Protein AF-A0A815ZZX0-F1 (afdb_monomer_lite)

Radius of gyration: 16.35 Å; chains: 1; bounding box: 35×26×43 Å

pLDDT: mean 92.1, std 7.01, range [60.62, 97.5]

Foldseek 3Di:
DQQKDWDDDFFQLDIDMDGPDDDPDPVCVVVSVVVVLVVVVVVDDPPDHDDDDPDDPQQQHQQPDVVGDAADLPPAPVSDRRHHNNRTDPRDPVD

InterPro domains:
  IPR004308 Glutamate-cysteine ligase catalytic subunit [PF03074] (3-93)
  IPR004308 Glutamate-cysteine ligase catalytic subunit [PTHR11164] (3-93)
  IPR014746 Glutamine synthetase/guanido kinase, catalytic domain [SSF55931] (4-69)

Organism: NCBI:txid1234261

Structure (mmCIF, N/CA/C/O backbone):
data_AF-A0A815ZZX0-F1
#
_entry.id   AF-A0A815ZZX0-F1
#
loop_
_atom_site.group_PDB
_atom_site.id
_atom_site.type_symbol
_atom_site.label_atom_id
_atom_site.label_alt_id
_atom_site.label_comp_id
_atom_site.label_asym_id
_atom_site.label_entity_id
_atom_site.label_seq_id
_atom_site.pdbx_PDB_ins_code
_atom_site.Cartn_x
_atom_site.Cartn_y
_atom_site.Cartn_z
_atom_site.occupancy
_atom_site.B_iso_or_equiv
_atom_site.auth_seq_id
_atom_site.auth_comp_id
_atom_site.auth_asym_id
_atom_site.auth_atom_id
_atom_site.pdbx_PDB_model_num
ATOM 1 N N . GLU A 1 1 ? -17.707 9.079 14.604 1.00 62.84 1 GLU A N 1
ATOM 2 C CA . GLU A 1 1 ? -16.362 9.701 14.567 1.00 62.84 1 GLU A CA 1
ATOM 3 C C . GLU A 1 1 ? -15.435 8.901 13.659 1.00 62.84 1 GLU A C 1
ATOM 5 O O . GLU A 1 1 ? -15.669 7.709 13.480 1.00 62.84 1 GLU A O 1
ATOM 10 N N . ARG A 1 2 ? -14.409 9.533 13.076 1.00 77.88 2 ARG A N 1
ATOM 11 C CA . ARG A 1 2 ? -13.426 8.858 12.214 1.00 77.88 2 ARG A CA 1
ATOM 12 C C . ARG A 1 2 ? -12.552 7.921 13.064 1.00 77.88 2 ARG A C 1
ATOM 14 O O . ARG A 1 2 ? -11.977 8.371 14.046 1.00 77.88 2 ARG A O 1
ATOM 21 N N . GLN A 1 3 ? -12.474 6.636 12.707 1.00 88.56 3 GLN A N 1
ATOM 22 C CA . GLN A 1 3 ? -11.714 5.615 13.456 1.00 88.56 3 GLN A CA 1
ATOM 23 C C . GLN A 1 3 ? -10.301 5.372 12.897 1.00 88.56 3 GLN A C 1
ATOM 25 O O . GLN A 1 3 ? -9.439 4.820 13.583 1.00 88.56 3 GLN A O 1
ATOM 30 N N . THR A 1 4 ? -10.049 5.796 11.659 1.00 96.00 4 THR A N 1
ATOM 31 C CA . THR A 1 4 ? -8.813 5.542 10.912 1.00 96.00 4 THR A CA 1
ATOM 32 C C . THR A 1 4 ? -8.326 6.814 10.219 1.00 96.00 4 THR A C 1
ATOM 34 O O . THR A 1 4 ? -9.125 7.612 9.715 1.00 96.00 4 THR A O 1
ATOM 37 N N . ALA A 1 5 ? -7.014 7.014 10.205 1.00 96.44 5 ALA A N 1
ATOM 38 C CA . ALA A 1 5 ? -6.338 8.077 9.474 1.00 96.44 5 ALA A CA 1
ATOM 39 C C . ALA A 1 5 ? -5.406 7.454 8.428 1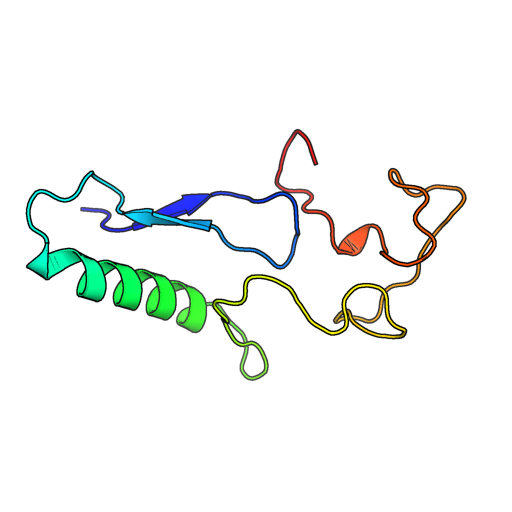.00 96.44 5 ALA A C 1
ATOM 41 O O . ALA A 1 5 ? -4.923 6.340 8.624 1.00 96.44 5 ALA A O 1
ATOM 42 N N . PHE A 1 6 ? -5.213 8.154 7.312 1.00 94.75 6 PHE A N 1
ATOM 43 C CA . PHE A 1 6 ? -4.356 7.728 6.210 1.00 94.75 6 PHE A CA 1
ATOM 44 C C . PHE A 1 6 ? -3.440 8.880 5.815 1.00 94.75 6 PHE A C 1
ATOM 46 O O . PHE A 1 6 ? -3.887 10.032 5.814 1.00 94.75 6 PHE A O 1
ATOM 53 N N . HIS A 1 7 ? -2.199 8.555 5.473 1.00 91.75 7 HIS A N 1
ATOM 54 C CA . HIS A 1 7 ? -1.166 9.509 5.089 1.00 91.75 7 HIS A CA 1
ATOM 55 C C . HIS A 1 7 ? -0.532 9.094 3.760 1.00 91.75 7 HIS A C 1
ATOM 57 O O . HIS A 1 7 ? -0.553 7.922 3.381 1.00 91.75 7 HIS A O 1
ATOM 63 N N . SER A 1 8 ? -0.001 10.081 3.043 1.00 89.12 8 SER A N 1
ATOM 64 C CA . SER A 1 8 ? 0.827 9.852 1.861 1.00 89.12 8 SER A CA 1
ATOM 65 C C . SER A 1 8 ? 2.196 9.326 2.275 1.00 89.12 8 SER A C 1
ATOM 67 O O . SER A 1 8 ? 2.793 9.883 3.192 1.00 89.12 8 SER A O 1
ATOM 69 N N . GLU A 1 9 ? 2.715 8.355 1.532 1.00 91.88 9 GLU A N 1
ATOM 70 C CA . GLU A 1 9 ? 4.085 7.856 1.658 1.00 91.88 9 GLU A CA 1
ATOM 71 C C . GLU A 1 9 ? 4.938 8.247 0.451 1.00 91.88 9 GLU A C 1
ATOM 73 O O . GLU A 1 9 ? 4.415 8.748 -0.549 1.00 91.88 9 GLU A O 1
ATOM 78 N N . PHE A 1 10 ? 6.252 8.014 0.550 1.00 91.19 10 PHE A N 1
ATOM 79 C CA . PHE A 1 10 ? 7.197 8.270 -0.541 1.00 91.19 10 PHE A CA 1
ATOM 80 C C . PHE A 1 10 ? 6.854 7.473 -1.802 1.00 91.19 10 PHE A C 1
ATOM 82 O O . PHE A 1 10 ? 6.855 8.018 -2.899 1.00 91.19 10 PHE A O 1
ATOM 89 N N . SER A 1 11 ? 6.545 6.184 -1.660 1.00 92.38 11 SER A N 1
ATOM 90 C CA . SER A 1 11 ? 6.212 5.328 -2.797 1.00 92.38 11 SER A CA 1
ATOM 91 C C . SER A 1 11 ? 4.744 5.471 -3.191 1.00 92.38 11 SER A C 1
ATOM 93 O O . SER A 1 11 ? 3.859 5.384 -2.341 1.00 92.38 11 SER A O 1
ATOM 95 N N . SER A 1 12 ? 4.470 5.601 -4.489 1.00 93.06 12 SER A N 1
ATOM 96 C CA . SER A 1 12 ? 3.113 5.758 -5.036 1.00 93.06 12 SER A CA 1
ATOM 97 C C . SER A 1 12 ? 2.206 4.546 -4.785 1.00 93.06 12 SER A C 1
ATOM 99 O O . SER A 1 12 ? 0.987 4.682 -4.721 1.00 93.06 12 SER A O 1
ATOM 101 N N . TYR A 1 13 ? 2.796 3.365 -4.590 1.00 93.69 13 TYR A N 1
ATOM 102 C CA . TYR A 1 13 ? 2.098 2.101 -4.337 1.00 93.69 13 TYR A CA 1
ATOM 103 C C . TYR A 1 13 ? 1.967 1.749 -2.842 1.00 93.69 13 TYR A C 1
ATOM 105 O O . TYR A 1 13 ? 1.568 0.631 -2.504 1.00 93.69 13 TYR A O 1
ATOM 113 N N . VAL A 1 14 ? 2.327 2.661 -1.931 1.00 94.81 14 VAL A N 1
ATOM 114 C CA . VAL A 1 14 ? 2.262 2.442 -0.477 1.00 94.81 14 VAL A CA 1
ATOM 115 C C . VAL A 1 14 ? 1.175 3.314 0.144 1.00 94.81 14 VAL A C 1
ATOM 117 O O . VAL A 1 14 ? 1.028 4.489 -0.175 1.00 94.81 14 VAL A O 1
ATOM 120 N N . VAL A 1 15 ? 0.426 2.730 1.081 1.00 94.31 15 VAL A N 1
ATOM 121 C CA . VAL A 1 15 ? -0.571 3.435 1.890 1.00 94.31 15 VAL A CA 1
ATOM 122 C C . VAL A 1 15 ? -0.221 3.263 3.361 1.00 94.31 15 VAL A C 1
ATOM 124 O O . VAL A 1 15 ? -0.230 2.141 3.876 1.00 94.31 15 VAL A O 1
ATOM 127 N N . GLU A 1 16 ? 0.021 4.370 4.059 1.00 95.69 16 GLU A N 1
ATOM 128 C CA . GLU A 1 16 ? 0.151 4.359 5.512 1.00 95.69 16 GLU A CA 1
ATOM 129 C C . GLU A 1 16 ? -1.209 4.639 6.158 1.00 95.69 16 GLU A C 1
ATOM 131 O O . GLU A 1 16 ? -1.845 5.662 5.905 1.00 95.69 16 GLU A O 1
ATOM 136 N N . GLY A 1 17 ? -1.667 3.721 7.011 1.00 95.81 17 GLY A N 1
ATOM 137 C CA . GLY A 1 17 ? -2.878 3.901 7.801 1.00 95.81 17 GLY A CA 1
ATOM 138 C C . GLY A 1 17 ? -2.595 3.766 9.289 1.00 95.81 17 GLY A C 1
ATOM 139 O O . GLY A 1 17 ? -1.953 2.803 9.704 1.00 95.81 17 GLY A O 1
ATOM 140 N N . THR A 1 18 ? -3.157 4.648 10.110 1.00 97.06 18 THR A N 1
ATOM 141 C CA . THR A 1 18 ? -3.041 4.651 11.579 1.00 97.06 18 THR A CA 1
ATOM 142 C C . THR A 1 18 ? -4.430 4.717 12.232 1.00 97.06 18 THR A C 1
ATOM 144 O O . THR A 1 18 ? -5.428 5.025 11.566 1.00 97.06 18 THR A O 1
ATOM 147 N N . PRO A 1 19 ? -4.574 4.386 13.529 1.00 97.12 19 PRO A N 1
ATOM 148 C CA . PRO A 1 19 ? -5.794 4.748 14.241 1.00 97.12 19 PRO A CA 1
ATOM 149 C C . PRO A 1 19 ? -5.926 6.277 14.305 1.00 97.12 19 PRO A C 1
ATOM 151 O O . PRO A 1 19 ? -4.949 6.985 14.523 1.00 97.12 19 PRO A O 1
ATOM 154 N N . ALA A 1 20 ? -7.144 6.800 14.146 1.00 95.75 20 ALA A N 1
ATOM 155 C CA . ALA A 1 20 ? -7.369 8.253 14.165 1.00 95.75 20 ALA A CA 1
ATOM 156 C C . ALA A 1 20 ? -7.130 8.898 15.546 1.00 95.75 20 ALA A C 1
ATOM 158 O O . ALA A 1 20 ? -6.951 10.109 15.646 1.00 95.75 20 ALA A O 1
ATOM 159 N N . LYS A 1 21 ? -7.165 8.093 16.612 1.00 93.88 21 LYS A N 1
ATOM 160 C CA . LYS A 1 21 ? -6.868 8.476 17.995 1.00 93.88 21 LYS A CA 1
ATOM 161 C C . LYS A 1 21 ? -6.026 7.364 18.636 1.00 93.88 21 LYS A C 1
ATOM 163 O O . LYS A 1 21 ? -6.187 6.209 18.240 1.00 93.88 21 LYS A O 1
ATOM 168 N N . PRO A 1 22 ? -5.168 7.669 19.624 1.00 94.44 22 PRO A N 1
ATOM 169 C CA . PRO A 1 22 ? -4.440 6.645 20.369 1.00 94.44 22 PRO A CA 1
ATOM 170 C C . PRO A 1 22 ? -5.385 5.608 20.986 1.00 94.44 22 PRO A C 1
ATOM 172 O O . PRO A 1 22 ? -6.477 5.948 21.445 1.00 94.44 22 PRO A O 1
ATOM 175 N N . PHE A 1 23 ? -4.964 4.345 21.003 1.00 92.56 23 PHE A N 1
ATOM 176 C CA . PHE A 1 23 ? -5.737 3.284 21.639 1.00 92.56 23 PHE A CA 1
ATOM 177 C C . PHE A 1 23 ? -5.737 3.453 23.158 1.00 92.56 23 PHE A C 1
ATOM 179 O O . PHE A 1 23 ? -4.704 3.734 23.760 1.00 92.56 23 PHE A O 1
ATOM 186 N N . THR A 1 24 ? -6.894 3.228 23.774 1.00 92.38 24 THR A N 1
ATOM 187 C CA . THR A 1 24 ? -7.041 3.157 25.235 1.00 92.38 24 THR A CA 1
ATOM 188 C C . THR A 1 24 ? -7.116 1.717 25.743 1.00 92.38 24 THR A C 1
ATOM 190 O O . THR A 1 24 ? -6.976 1.489 26.938 1.00 92.38 24 THR A O 1
ATOM 193 N N . ASP A 1 25 ? -7.348 0.755 24.845 1.00 92.06 25 ASP A N 1
ATOM 194 C CA . ASP A 1 25 ? -7.452 -0.675 25.138 1.00 92.06 25 ASP A CA 1
ATOM 195 C C . ASP A 1 25 ? -6.889 -1.512 23.978 1.00 92.06 25 ASP A C 1
ATOM 197 O O . ASP A 1 25 ? -7.152 -1.246 22.798 1.00 92.06 25 ASP A O 1
ATOM 201 N N . TYR A 1 26 ? -6.142 -2.556 24.332 1.00 93.50 26 TYR A N 1
ATOM 202 C CA . TYR A 1 26 ? -5.486 -3.477 23.411 1.00 93.50 26 TYR A CA 1
ATOM 203 C C . TYR A 1 26 ? -6.477 -4.337 22.622 1.00 93.50 26 TYR A C 1
ATOM 205 O O . TYR A 1 26 ? -6.197 -4.683 21.472 1.00 93.50 26 TYR A O 1
ATOM 213 N N . CYS A 1 27 ? -7.659 -4.628 23.180 1.00 95.00 27 CYS A N 1
ATOM 214 C CA . CYS A 1 27 ? -8.647 -5.498 22.530 1.00 95.00 27 CYS A CA 1
ATOM 215 C C . CYS A 1 27 ? -9.224 -4.890 21.238 1.00 95.00 27 CYS A C 1
ATOM 217 O O . CYS A 1 27 ? -9.803 -5.596 20.413 1.00 95.00 27 CYS A O 1
ATOM 219 N N . THR A 1 28 ? -9.047 -3.583 21.030 1.00 93.69 28 THR A N 1
ATOM 220 C CA . THR A 1 28 ? -9.565 -2.857 19.858 1.00 93.69 28 THR A CA 1
ATOM 221 C C . THR A 1 28 ? -8.560 -2.729 18.708 1.00 93.69 28 THR A C 1
ATOM 223 O O . 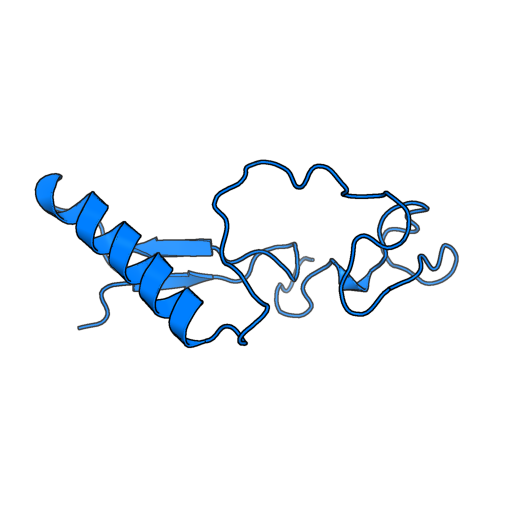THR A 1 28 ? -8.943 -2.360 17.593 1.00 93.69 28 THR A O 1
ATOM 226 N N . ILE A 1 29 ? -7.284 -3.061 18.943 1.00 96.31 29 ILE A N 1
ATOM 227 C CA . ILE A 1 29 ? -6.192 -2.831 17.986 1.00 96.31 29 ILE A CA 1
ATOM 228 C C . ILE A 1 29 ? -6.410 -3.633 16.703 1.00 96.31 29 ILE A C 1
ATOM 230 O O . ILE A 1 29 ? -6.405 -3.068 15.607 1.00 96.31 29 ILE A O 1
ATOM 234 N N . GLU A 1 30 ? -6.643 -4.941 16.825 1.00 96.94 30 GLU A N 1
ATOM 235 C CA . GLU A 1 30 ? -6.813 -5.820 15.664 1.00 96.94 30 GLU A CA 1
ATOM 236 C C . GLU A 1 30 ? -8.054 -5.433 14.849 1.00 96.94 30 GLU A C 1
ATOM 238 O O . GLU A 1 30 ? -8.001 -5.374 13.620 1.00 96.94 30 GLU A O 1
ATOM 243 N N . ALA A 1 31 ? -9.160 -5.101 15.522 1.00 96.00 31 ALA A N 1
ATOM 244 C CA . ALA A 1 31 ? -10.380 -4.643 14.863 1.00 96.00 31 ALA A CA 1
ATOM 245 C C . ALA A 1 31 ? -10.131 -3.358 14.053 1.00 96.00 31 ALA A C 1
ATOM 247 O O . ALA A 1 31 ? -10.570 -3.253 12.906 1.00 96.00 31 ALA A O 1
ATOM 248 N N . ASN A 1 32 ? -9.360 -2.414 14.599 1.00 97.38 32 ASN A N 1
ATOM 249 C CA . ASN A 1 32 ? -8.966 -1.202 13.884 1.00 97.38 32 ASN A CA 1
ATOM 250 C C . ASN A 1 32 ? -8.042 -1.496 12.685 1.00 97.38 32 ASN A C 1
ATOM 252 O O . ASN A 1 32 ? -8.224 -0.919 11.612 1.00 97.38 32 ASN A O 1
ATOM 256 N N . MET A 1 33 ? -7.074 -2.408 12.831 1.00 97.19 33 MET A N 1
ATOM 257 C CA . MET A 1 33 ? -6.207 -2.845 11.723 1.00 97.19 33 MET A CA 1
ATOM 258 C C . MET A 1 33 ? -7.011 -3.514 10.599 1.00 97.19 33 MET A C 1
ATOM 260 O O . MET A 1 33 ? -6.801 -3.206 9.424 1.00 97.19 33 MET A O 1
ATOM 264 N N . LYS A 1 34 ? -7.970 -4.383 10.948 1.00 97.25 34 LYS A N 1
ATOM 265 C CA . LYS A 1 34 ? -8.895 -5.012 9.990 1.00 97.25 34 LYS A CA 1
ATOM 266 C C . LYS A 1 34 ? -9.741 -3.970 9.271 1.00 97.25 34 LYS A C 1
ATOM 268 O O . LYS A 1 34 ? -9.872 -4.045 8.052 1.00 97.25 34 LYS A O 1
ATOM 273 N N . LEU A 1 35 ? -10.259 -2.981 9.998 1.00 97.00 35 LEU A N 1
ATOM 274 C CA . LEU A 1 35 ? -11.035 -1.893 9.409 1.00 97.00 35 LEU A CA 1
ATOM 275 C C . LEU A 1 35 ? -10.216 -1.103 8.380 1.00 97.00 35 LEU A C 1
ATOM 277 O O . LEU A 1 35 ? -10.711 -0.874 7.280 1.00 97.00 35 LEU A O 1
ATOM 281 N N . ARG A 1 36 ? -8.962 -0.744 8.690 1.00 97.50 36 ARG A N 1
ATOM 282 C CA . ARG A 1 36 ? -8.065 -0.066 7.732 1.00 97.50 36 ARG A CA 1
ATOM 283 C C . ARG A 1 36 ? -7.889 -0.879 6.451 1.00 97.50 36 ARG A C 1
ATOM 285 O O . ARG A 1 36 ? -8.094 -0.353 5.362 1.00 97.50 36 ARG A O 1
ATOM 292 N N . ARG A 1 37 ? -7.591 -2.176 6.578 1.00 97.06 37 ARG A N 1
ATOM 293 C CA . ARG A 1 37 ? -7.454 -3.085 5.429 1.00 97.06 37 ARG A CA 1
ATOM 294 C C . ARG A 1 37 ? -8.740 -3.162 4.601 1.00 97.06 37 ARG A C 1
ATOM 296 O O . ARG A 1 37 ? -8.676 -3.105 3.381 1.00 97.06 37 ARG A O 1
ATOM 303 N N . GLN A 1 38 ? -9.900 -3.265 5.251 1.00 96.81 38 GLN A N 1
ATOM 304 C CA . GLN A 1 38 ? -11.197 -3.301 4.568 1.00 96.81 38 GLN A CA 1
ATOM 305 C C . GLN A 1 38 ? -11.511 -1.992 3.842 1.00 96.81 38 GLN A C 1
ATOM 307 O O . GLN A 1 38 ? -12.076 -2.026 2.755 1.00 96.81 38 GLN A O 1
ATOM 312 N N . GLN A 1 39 ? -11.170 -0.846 4.433 1.00 97.00 39 GLN A N 1
ATOM 313 C CA . GLN A 1 39 ? -11.369 0.456 3.799 1.00 97.00 39 GLN A CA 1
ATOM 314 C C . GLN A 1 39 ? -10.537 0.588 2.527 1.00 97.00 39 GLN A C 1
ATOM 316 O O . GLN A 1 39 ? -11.090 0.996 1.513 1.00 97.00 39 GLN A O 1
ATOM 321 N N . VAL A 1 40 ? -9.261 0.188 2.567 1.00 96.75 40 VAL A N 1
ATOM 322 C CA . VAL A 1 40 ? -8.402 0.178 1.373 1.00 96.75 40 VAL A CA 1
ATOM 323 C C . VAL A 1 40 ? -8.954 -0.793 0.332 1.00 96.75 40 VAL A C 1
ATOM 325 O O . VAL A 1 40 ? -9.192 -0.387 -0.793 1.00 96.75 40 VAL A O 1
ATOM 328 N N . GLN A 1 41 ? -9.264 -2.038 0.711 1.00 96.06 41 GLN A N 1
ATOM 329 C CA . GLN A 1 41 ? -9.743 -3.057 -0.233 1.00 96.06 41 GLN A CA 1
ATOM 330 C C . GLN A 1 41 ? -11.038 -2.664 -0.966 1.00 96.06 41 GLN A C 1
ATOM 332 O O . GLN A 1 41 ? -11.253 -3.115 -2.081 1.00 96.06 41 GLN A O 1
ATOM 337 N N . ARG A 1 42 ? -11.901 -1.833 -0.364 1.00 96.56 42 ARG A N 1
ATOM 338 C CA . ARG A 1 42 ? -13.124 -1.324 -1.019 1.00 96.56 42 ARG A CA 1
ATOM 339 C C . ARG A 1 42 ? -12.857 -0.285 -2.110 1.00 96.56 42 ARG A C 1
ATOM 341 O O . ARG A 1 42 ? -13.778 0.017 -2.859 1.00 96.56 42 ARG A O 1
ATOM 348 N N . LEU A 1 43 ? -11.666 0.306 -2.128 1.00 96.94 43 LEU A N 1
ATOM 349 C CA . LEU A 1 43 ? -11.247 1.301 -3.115 1.00 96.94 43 LEU A CA 1
ATOM 350 C C . LEU A 1 43 ? -10.406 0.691 -4.240 1.00 96.94 43 LEU A C 1
ATOM 352 O O . LEU A 1 43 ? -10.174 1.372 -5.229 1.0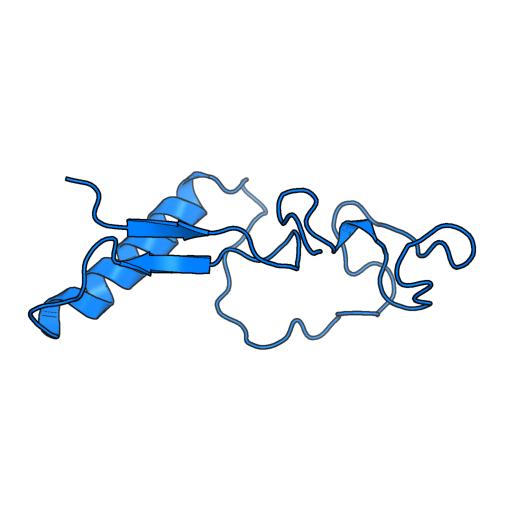0 96.94 43 LEU A O 1
ATOM 356 N N . LEU A 1 44 ? -9.936 -0.545 -4.059 1.00 96.69 44 LEU A N 1
ATOM 357 C CA . LEU A 1 44 ? -9.119 -1.265 -5.028 1.00 96.69 44 LEU A CA 1
ATOM 358 C C . LEU A 1 44 ? -9.986 -1.873 -6.132 1.00 96.69 44 LEU A C 1
ATOM 360 O O . LEU A 1 44 ? -11.095 -2.351 -5.865 1.00 96.69 44 LEU A O 1
ATOM 364 N N . ASP A 1 45 ? -9.443 -1.904 -7.344 1.00 97.06 45 ASP A N 1
ATOM 365 C CA . ASP A 1 45 ? -10.057 -2.594 -8.478 1.00 97.06 45 ASP A CA 1
ATOM 366 C C . ASP A 1 45 ? -9.982 -4.130 -8.328 1.00 97.06 45 ASP A C 1
ATOM 368 O O . ASP A 1 45 ? -9.267 -4.671 -7.485 1.00 97.06 45 ASP A O 1
ATOM 372 N N . GLU A 1 46 ? -10.710 -4.870 -9.174 1.00 95.38 46 GLU A N 1
ATOM 373 C CA . GLU A 1 46 ? -10.827 -6.343 -9.110 1.00 95.38 46 GLU A CA 1
ATOM 374 C C . GLU A 1 46 ? -9.471 -7.083 -9.103 1.00 95.38 46 GLU A C 1
ATOM 376 O O . GLU A 1 46 ? -9.340 -8.153 -8.508 1.00 95.38 46 GLU A O 1
ATOM 381 N N . ASN A 1 47 ? -8.447 -6.504 -9.735 1.00 95.31 47 ASN A N 1
ATOM 382 C CA . ASN A 1 47 ? -7.107 -7.089 -9.846 1.00 95.31 47 ASN A CA 1
ATOM 383 C C . ASN A 1 47 ? -6.062 -6.408 -8.949 1.00 95.31 47 ASN A C 1
ATOM 385 O O . ASN A 1 47 ? -4.862 -6.632 -9.118 1.00 95.31 47 ASN A O 1
ATOM 389 N N . GLU A 1 48 ? -6.503 -5.602 -7.988 1.00 96.25 48 GLU A N 1
ATOM 390 C CA . GLU A 1 48 ? -5.641 -4.906 -7.045 1.00 96.25 48 GLU A CA 1
ATOM 391 C C . GLU A 1 48 ? -5.807 -5.461 -5.627 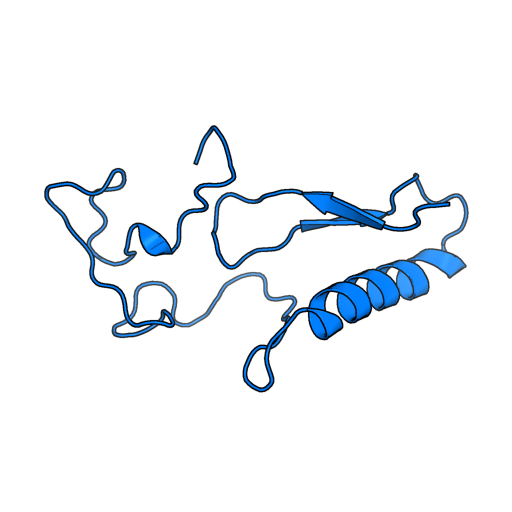1.00 96.25 48 GLU A C 1
ATOM 393 O O . GLU A 1 48 ? -6.908 -5.697 -5.119 1.00 96.25 48 GLU A O 1
ATOM 398 N N . TYR A 1 49 ? -4.676 -5.663 -4.949 1.00 94.94 49 TYR A N 1
ATOM 399 C CA . TYR A 1 49 ? -4.645 -6.320 -3.647 1.00 94.94 49 TYR A CA 1
ATOM 400 C C . TYR A 1 49 ? -3.753 -5.568 -2.671 1.00 94.94 49 TYR A C 1
ATOM 402 O O . TYR A 1 49 ? -2.591 -5.282 -2.956 1.00 94.94 49 TYR A O 1
ATOM 410 N N . ILE A 1 50 ? -4.275 -5.322 -1.467 1.00 96.38 50 ILE A N 1
ATOM 411 C CA . ILE A 1 50 ? -3.490 -4.732 -0.383 1.00 96.38 50 ILE A CA 1
ATOM 412 C C . ILE A 1 50 ? -2.693 -5.810 0.359 1.00 96.38 50 ILE A C 1
ATOM 414 O O . ILE A 1 50 ? -3.242 -6.741 0.959 1.00 96.38 50 ILE A O 1
ATOM 418 N N . LEU A 1 51 ? -1.372 -5.662 0.379 1.00 95.69 51 LEU A N 1
ATOM 419 C CA . LEU A 1 51 ? -0.452 -6.571 1.058 1.00 95.69 51 LEU A CA 1
ATOM 420 C C . LEU A 1 51 ? 0.312 -5.830 2.156 1.00 95.69 51 LEU A C 1
ATOM 422 O O . LEU A 1 51 ? 0.698 -4.681 1.986 1.00 95.69 51 LEU A O 1
ATOM 426 N N . ASN A 1 52 ? 0.553 -6.511 3.279 1.00 95.44 52 ASN A N 1
ATOM 427 C CA . ASN A 1 52 ? 1.438 -6.005 4.331 1.00 95.44 52 ASN A CA 1
ATOM 428 C C . ASN A 1 52 ? 2.781 -6.726 4.195 1.00 95.44 52 ASN A C 1
ATOM 430 O O . ASN A 1 52 ? 3.010 -7.733 4.864 1.00 95.44 52 ASN A O 1
ATOM 434 N N . ILE A 1 53 ? 3.624 -6.251 3.282 1.00 95.94 53 ILE A N 1
ATOM 435 C CA . ILE A 1 53 ? 4.967 -6.790 3.040 1.00 95.94 53 ILE A CA 1
ATOM 436 C C . ILE A 1 53 ? 6.006 -5.710 3.316 1.00 95.94 53 ILE A C 1
ATOM 438 O O . ILE A 1 53 ? 5.779 -4.544 3.014 1.00 95.94 53 ILE A O 1
ATOM 442 N N . SER A 1 54 ? 7.151 -6.098 3.874 1.00 95.50 54 SER A N 1
ATOM 443 C CA . SER A 1 54 ? 8.226 -5.143 4.168 1.00 95.50 54 SER A CA 1
ATOM 444 C C . SER A 1 54 ? 9.001 -4.725 2.916 1.00 95.50 54 SER A C 1
ATOM 446 O O . SER A 1 54 ? 9.518 -3.618 2.860 1.00 95.50 54 SER A O 1
ATOM 448 N N . VAL A 1 55 ? 9.103 -5.614 1.922 1.00 95.19 55 VAL A N 1
ATOM 449 C CA . VAL A 1 55 ? 9.820 -5.393 0.658 1.00 95.19 55 VAL A CA 1
ATOM 450 C C . VAL A 1 55 ? 9.074 -6.103 -0.467 1.00 95.19 55 VAL A C 1
ATOM 452 O O . VAL A 1 55 ? 8.674 -7.258 -0.312 1.00 95.19 55 VAL A O 1
ATOM 455 N N . PHE A 1 56 ? 8.926 -5.435 -1.613 1.00 95.94 56 PHE A N 1
ATOM 456 C CA . PHE A 1 56 ? 8.413 -6.057 -2.829 1.00 95.94 56 PHE A CA 1
ATOM 457 C C . PHE A 1 56 ? 9.526 -6.859 -3.535 1.00 95.94 56 PHE A C 1
ATOM 459 O O . PHE A 1 56 ? 10.505 -6.261 -3.984 1.00 95.94 56 PHE A O 1
ATOM 466 N N . PRO A 1 57 ? 9.409 -8.195 -3.683 1.00 95.62 57 PRO A N 1
ATOM 467 C CA . PRO A 1 57 ? 10.530 -9.038 -4.122 1.00 95.62 57 PRO A CA 1
ATOM 468 C C . PRO A 1 57 ? 11.057 -8.757 -5.533 1.00 95.62 57 PRO A C 1
ATOM 470 O O . PRO A 1 57 ? 12.195 -9.092 -5.844 1.00 95.62 57 PRO A O 1
ATOM 473 N N . ARG A 1 58 ? 10.221 -8.181 -6.404 1.00 95.56 58 ARG A N 1
ATOM 474 C CA . ARG A 1 58 ? 10.561 -7.876 -7.802 1.00 95.56 58 ARG A CA 1
ATOM 475 C C . ARG A 1 58 ? 10.899 -6.406 -8.046 1.00 95.56 58 ARG A C 1
ATOM 477 O O . ARG A 1 58 ? 11.043 -6.021 -9.208 1.00 95.56 58 ARG A O 1
ATOM 484 N N . MET A 1 59 ? 11.028 -5.602 -6.990 1.00 94.56 59 MET A N 1
ATOM 485 C CA . MET A 1 59 ? 11.436 -4.201 -7.099 1.00 94.56 59 MET A CA 1
ATOM 486 C C . MET A 1 59 ? 12.734 -4.093 -7.908 1.00 94.56 59 MET A C 1
ATOM 488 O O . MET A 1 59 ? 13.676 -4.850 -7.673 1.00 94.56 59 MET A O 1
ATOM 492 N N . GLY A 1 60 ? 12.771 -3.194 -8.891 1.00 92.31 60 GLY A N 1
ATOM 493 C CA . GLY A 1 60 ? 13.952 -2.987 -9.735 1.00 92.31 60 GLY A CA 1
ATOM 494 C C . GLY A 1 60 ? 14.193 -4.047 -10.820 1.00 92.31 60 GLY A C 1
ATOM 495 O O . GLY A 1 60 ? 15.189 -3.978 -11.540 1.00 92.31 60 GLY A O 1
ATOM 496 N N . THR A 1 61 ? 13.308 -5.042 -10.964 1.00 94.38 61 THR A N 1
ATOM 497 C CA . THR A 1 61 ? 13.375 -6.025 -12.065 1.00 94.38 61 THR A CA 1
ATOM 498 C C . THR A 1 61 ? 12.632 -5.527 -13.305 1.00 94.38 61 THR A C 1
ATOM 500 O O . THR A 1 61 ? 11.870 -4.573 -13.249 1.00 94.38 61 THR A O 1
ATOM 503 N N . ARG A 1 62 ? 12.801 -6.173 -14.464 1.00 89.12 62 ARG A N 1
ATOM 504 C CA . ARG A 1 62 ? 12.041 -5.791 -15.670 1.00 89.12 62 ARG A CA 1
ATOM 505 C C . ARG A 1 62 ? 10.533 -5.955 -15.438 1.00 89.12 62 ARG A C 1
ATOM 507 O O . ARG A 1 62 ? 10.119 -6.993 -14.923 1.00 89.12 62 ARG A O 1
ATOM 514 N N . GLN A 1 63 ? 9.736 -4.976 -15.882 1.00 89.62 63 GLN A N 1
ATOM 515 C CA . GLN A 1 63 ? 8.263 -5.000 -15.844 1.00 89.62 63 GLN A CA 1
ATOM 516 C C . GLN A 1 63 ? 7.705 -5.362 -14.454 1.00 89.62 63 GLN A C 1
ATOM 518 O O . GLN A 1 63 ? 6.993 -6.356 -14.296 1.00 89.62 63 GLN A O 1
ATOM 523 N N . PHE A 1 64 ? 8.099 -4.601 -13.432 1.00 94.75 64 PHE A N 1
ATOM 524 C CA . PHE A 1 64 ? 7.627 -4.798 -12.057 1.00 94.75 64 PHE A CA 1
ATOM 525 C C . PHE A 1 64 ? 6.484 -3.853 -11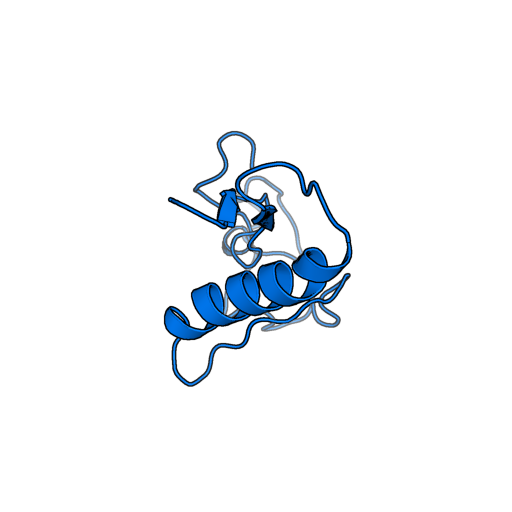.652 1.00 94.75 64 PHE A C 1
ATOM 527 O O . PHE A 1 64 ? 5.891 -4.057 -10.597 1.00 94.75 64 PHE A O 1
ATOM 534 N N . THR A 1 65 ? 6.176 -2.847 -12.476 1.00 95.06 65 THR A N 1
ATOM 535 C CA . THR A 1 65 ? 5.104 -1.867 -12.259 1.00 95.06 65 THR A CA 1
ATOM 536 C C . THR A 1 65 ? 3.888 -2.171 -13.133 1.00 95.06 65 THR A C 1
ATOM 538 O O . THR A 1 65 ? 4.000 -2.834 -14.171 1.00 95.06 65 THR A O 1
ATOM 541 N N . TYR A 1 66 ? 2.732 -1.643 -12.731 1.00 93.31 66 TYR A N 1
ATOM 542 C CA . TYR A 1 66 ? 1.528 -1.607 -13.552 1.00 93.31 66 TYR A CA 1
ATOM 543 C C . TYR A 1 66 ? 0.915 -0.193 -13.516 1.00 93.31 66 TYR A C 1
ATOM 545 O O . TYR A 1 66 ? 0.630 0.287 -12.421 1.00 93.31 66 TYR A O 1
ATOM 553 N N . PRO A 1 67 ? 0.712 0.471 -14.671 1.00 93.50 67 PRO A N 1
ATOM 554 C CA . PRO A 1 67 ? 1.167 0.057 -16.001 1.00 93.50 67 PRO A CA 1
ATOM 555 C C . PRO A 1 67 ? 2.708 -0.077 -16.082 1.00 93.50 67 PRO A C 1
ATOM 557 O O . PRO A 1 67 ? 3.428 0.430 -15.214 1.00 93.50 67 PRO A O 1
ATOM 5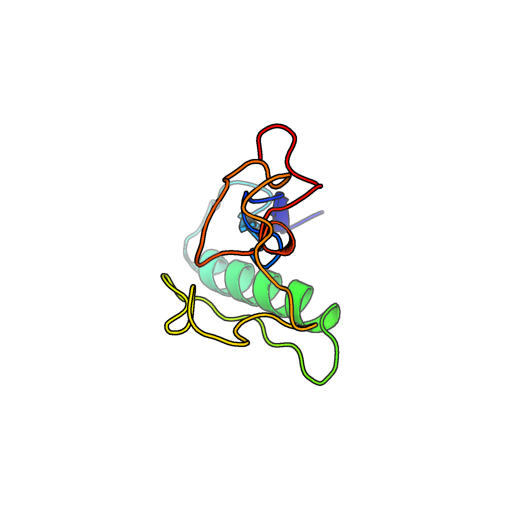60 N N . PRO A 1 68 ? 3.245 -0.800 -17.085 1.00 94.31 68 PRO A N 1
ATOM 561 C CA . PRO A 1 68 ? 4.689 -0.937 -17.247 1.00 94.31 68 PRO A CA 1
ATOM 562 C C . PRO A 1 68 ? 5.358 0.428 -17.456 1.00 94.31 68 PRO A C 1
ATOM 564 O O . PRO A 1 68 ? 5.017 1.141 -18.396 1.00 94.31 68 PRO A O 1
ATOM 567 N N . ALA A 1 69 ? 6.329 0.755 -16.605 1.00 93.19 69 ALA A N 1
ATOM 568 C CA . ALA A 1 69 ? 7.095 1.995 -16.651 1.00 93.19 69 ALA A CA 1
ATOM 569 C C . ALA A 1 69 ? 8.579 1.721 -16.940 1.00 93.19 69 ALA A C 1
ATOM 571 O O . ALA A 1 69 ? 9.099 0.629 -16.676 1.00 93.19 69 ALA A O 1
ATOM 572 N N . THR A 1 70 ? 9.264 2.714 -17.508 1.00 92.31 70 THR A N 1
ATOM 573 C CA . THR A 1 70 ? 10.677 2.635 -17.910 1.00 92.31 70 THR A CA 1
ATOM 574 C C . THR A 1 70 ? 11.493 3.727 -17.242 1.00 92.31 70 THR A C 1
ATOM 576 O O . THR A 1 70 ? 11.026 4.852 -17.115 1.00 92.31 70 THR A O 1
ATOM 579 N N . CYS A 1 71 ? 12.729 3.420 -16.859 1.00 92.19 71 CYS A N 1
ATOM 580 C CA . CYS A 1 71 ? 13.619 4.400 -16.248 1.00 92.19 71 CYS A CA 1
ATOM 581 C C . CYS A 1 71 ? 14.146 5.419 -17.271 1.00 92.19 71 CYS A C 1
ATOM 583 O O . CYS A 1 71 ? 14.699 5.024 -18.300 1.00 92.19 71 CYS A O 1
ATOM 585 N N . ASP A 1 72 ? 14.050 6.711 -16.947 1.00 91.00 72 ASP A N 1
ATOM 586 C CA . ASP A 1 72 ? 14.709 7.799 -17.677 1.00 91.00 72 ASP A CA 1
ATOM 587 C C . ASP A 1 72 ? 15.939 8.280 -16.896 1.00 91.00 72 ASP A C 1
ATOM 589 O O . ASP A 1 72 ? 15.838 9.036 -15.935 1.00 91.00 72 ASP A O 1
ATOM 593 N N . GLN A 1 73 ? 17.130 7.867 -17.321 1.00 87.81 73 GLN A N 1
ATOM 594 C CA . GLN A 1 73 ? 18.380 8.245 -16.650 1.00 87.81 73 GLN A CA 1
ATOM 595 C C . GLN A 1 73 ? 18.761 9.715 -16.852 1.00 87.81 73 GLN A C 1
ATOM 597 O O . GLN A 1 73 ? 19.647 10.212 -16.164 1.00 87.81 73 GLN A O 1
ATOM 602 N N . THR A 1 74 ? 18.147 10.406 -17.809 1.00 89.62 74 THR A N 1
ATOM 603 C CA . THR A 1 74 ? 18.510 11.781 -18.161 1.00 89.62 74 THR A CA 1
ATOM 604 C C . THR A 1 74 ? 17.648 12.807 -17.450 1.00 89.62 74 THR A C 1
ATOM 606 O O . THR A 1 74 ? 18.190 13.803 -16.977 1.00 89.62 74 THR A O 1
ATOM 609 N N . ASN A 1 75 ? 16.344 12.550 -17.341 1.00 89.00 75 ASN A N 1
ATOM 610 C CA . ASN A 1 75 ? 15.394 13.529 -16.816 1.00 89.00 75 ASN A CA 1
ATOM 611 C C . ASN A 1 75 ? 14.749 13.127 -15.487 1.00 89.00 75 ASN A C 1
ATOM 613 O O . ASN A 1 75 ? 14.149 13.997 -14.862 1.00 89.00 75 ASN A O 1
ATOM 617 N N . SER A 1 76 ? 14.852 11.862 -15.050 1.00 89.75 76 SER A N 1
ATOM 618 C CA . SER A 1 76 ? 14.249 11.478 -13.768 1.00 89.75 76 SER A CA 1
ATOM 619 C C . SER A 1 76 ? 15.023 12.035 -12.584 1.00 89.75 76 SER A C 1
ATOM 621 O O . SER A 1 76 ? 16.251 12.083 -12.605 1.00 89.75 76 SER A O 1
ATOM 623 N N . VAL A 1 77 ? 14.302 12.394 -11.522 1.00 86.38 77 VAL A N 1
ATOM 624 C CA . VAL A 1 77 ? 14.880 12.977 -10.300 1.00 86.38 77 VAL A CA 1
ATOM 625 C C . VAL A 1 77 ? 15.935 12.066 -9.665 1.00 86.38 77 VAL A C 1
ATOM 627 O O . VAL A 1 77 ? 16.996 12.528 -9.247 1.00 86.38 77 VAL A O 1
ATOM 630 N N . GLU A 1 78 ? 15.669 10.761 -9.603 1.00 86.19 78 GLU A N 1
ATOM 631 C CA . GLU A 1 78 ? 16.592 9.797 -8.995 1.00 86.19 78 GLU A CA 1
ATOM 632 C C . GLU A 1 78 ? 17.684 9.303 -9.954 1.00 86.19 78 GLU A C 1
ATOM 634 O O . GLU A 1 78 ? 18.639 8.663 -9.509 1.00 86.19 78 GLU A O 1
ATOM 639 N N . HIS A 1 79 ? 17.542 9.540 -11.265 1.00 90.25 79 HIS A N 1
ATOM 640 C CA . HIS A 1 79 ? 18.415 8.996 -12.314 1.00 90.25 79 HIS A CA 1
ATOM 641 C C . HIS A 1 79 ? 18.649 7.473 -12.196 1.00 90.25 79 HIS A C 1
ATOM 643 O O . HIS A 1 79 ? 19.686 6.941 -12.608 1.00 90.25 79 HIS A O 1
ATOM 649 N N . SER A 1 80 ? 17.691 6.750 -11.607 1.00 91.75 80 SER A N 1
ATOM 650 C CA . SER A 1 80 ? 17.820 5.324 -11.316 1.00 91.75 80 SER A CA 1
ATOM 651 C C . SER A 1 80 ? 17.806 4.500 -12.600 1.00 91.75 80 SER A C 1
ATOM 653 O O . SER A 1 80 ? 17.057 4.777 -13.532 1.00 91.75 80 SER A O 1
ATOM 655 N N . ILE A 1 81 ? 18.614 3.440 -12.647 1.00 93.81 81 ILE A N 1
ATOM 656 C CA . ILE A 1 81 ? 18.622 2.481 -13.767 1.00 93.81 81 ILE A CA 1
ATOM 657 C C . ILE A 1 81 ? 17.668 1.298 -13.545 1.00 93.81 81 ILE A C 1
ATOM 659 O O . ILE A 1 81 ? 17.509 0.464 -14.436 1.00 93.81 81 ILE A O 1
ATOM 663 N N . PHE A 1 82 ? 17.067 1.207 -12.353 1.00 93.44 82 PHE A N 1
ATOM 664 C CA . PHE A 1 82 ? 16.229 0.080 -11.932 1.00 93.44 82 PHE A CA 1
ATOM 665 C C . PHE A 1 82 ? 14.799 0.500 -11.573 1.00 93.44 82 PHE A C 1
ATOM 667 O O . PHE A 1 82 ? 13.871 -0.276 -11.796 1.00 93.44 82 PHE A O 1
ATOM 674 N N . CYS A 1 83 ? 14.610 1.704 -11.027 1.00 93.19 83 CYS A N 1
ATOM 675 C CA . CYS A 1 83 ? 13.315 2.196 -10.558 1.00 93.19 83 CYS A CA 1
ATOM 676 C C . CYS A 1 83 ? 12.845 3.363 -11.437 1.00 93.19 83 CYS A C 1
ATOM 678 O O . CYS A 1 83 ? 13.570 4.348 -11.551 1.00 93.19 83 CYS A O 1
ATOM 680 N N . PRO A 1 84 ? 11.688 3.261 -12.109 1.00 93.69 84 PRO A N 1
ATOM 681 C CA . PRO A 1 84 ? 11.114 4.393 -12.824 1.00 93.69 84 PRO A CA 1
ATOM 682 C C . PRO A 1 84 ? 10.536 5.405 -11.832 1.00 93.69 84 PRO A C 1
ATOM 684 O O . PRO A 1 84 ? 10.099 5.023 -10.751 1.00 93.69 84 PRO A O 1
ATOM 687 N N . GLU A 1 85 ? 10.496 6.679 -12.211 1.00 92.56 85 GLU A N 1
ATOM 688 C CA . GLU A 1 85 ? 9.997 7.770 -11.359 1.00 92.56 85 GLU A CA 1
ATOM 689 C C . GLU A 1 85 ? 8.516 7.607 -10.984 1.00 92.56 85 GLU A C 1
ATOM 691 O O . GLU A 1 85 ? 8.100 8.041 -9.917 1.00 92.56 85 GLU A O 1
ATOM 696 N N . ASP A 1 86 ? 7.732 6.878 -11.787 1.00 92.25 86 ASP A N 1
ATOM 697 C CA . ASP A 1 86 ? 6.319 6.570 -11.520 1.00 92.25 86 ASP A CA 1
ATOM 698 C C . ASP A 1 86 ? 6.078 5.823 -10.192 1.00 92.25 86 ASP A C 1
ATOM 700 O O . ASP A 1 86 ? 4.958 5.792 -9.670 1.00 92.25 86 ASP A O 1
ATOM 704 N N . VAL A 1 87 ? 7.115 5.194 -9.627 1.00 93.19 87 VAL A N 1
ATOM 705 C CA . VAL A 1 87 ? 7.015 4.533 -8.316 1.00 93.19 87 VAL A CA 1
ATOM 706 C C . VAL A 1 87 ? 7.071 5.515 -7.146 1.00 93.19 87 VAL A C 1
ATOM 708 O O . VAL A 1 87 ? 6.845 5.110 -6.003 1.00 93.19 87 VAL A O 1
ATOM 711 N N . ILE A 1 88 ? 7.365 6.785 -7.420 1.00 92.50 88 ILE A N 1
ATOM 712 C CA . ILE A 1 88 ? 7.461 7.876 -6.457 1.00 92.50 88 ILE A CA 1
ATOM 713 C C . ILE A 1 88 ? 6.122 8.621 -6.421 1.00 92.50 88 ILE A C 1
ATOM 715 O O . ILE A 1 88 ? 5.472 8.874 -7.434 1.00 92.50 88 ILE A O 1
ATOM 719 N N . SER A 1 89 ? 5.661 8.928 -5.216 1.00 90.44 89 SER A N 1
ATOM 720 C CA . SER A 1 89 ? 4.380 9.573 -4.968 1.00 90.44 89 SER A CA 1
ATOM 721 C C . SER A 1 89 ? 4.437 11.061 -5.288 1.00 90.44 89 SER A C 1
ATOM 723 O O . SER A 1 89 ? 5.165 11.817 -4.652 1.00 90.44 89 SER A O 1
ATOM 725 N N . THR A 1 90 ? 3.565 11.521 -6.182 1.00 86.31 90 THR A N 1
ATOM 726 C CA . THR A 1 90 ? 3.379 12.957 -6.460 1.00 86.31 90 THR A CA 1
ATOM 727 C C . THR A 1 90 ? 2.622 13.691 -5.349 1.00 86.31 90 THR A C 1
ATOM 729 O O . THR A 1 90 ? 2.590 14.921 -5.314 1.00 86.31 90 THR A O 1
ATOM 732 N N . LEU A 1 91 ? 1.993 12.946 -4.434 1.00 79.38 91 LEU A N 1
ATOM 733 C CA . LEU A 1 91 ? 1.203 13.487 -3.327 1.00 79.38 91 LEU A CA 1
ATOM 734 C C . LEU A 1 91 ? 2.061 13.844 -2.111 1.00 79.38 91 LEU A C 1
ATOM 736 O O . LEU A 1 91 ? 1.570 14.500 -1.191 1.00 79.38 91 LEU A O 1
ATOM 740 N N . HIS A 1 92 ? 3.319 13.404 -2.086 1.00 75.50 92 HIS A N 1
ATOM 741 C CA . HIS A 1 92 ? 4.218 13.629 -0.969 1.00 75.50 92 HIS A CA 1
ATOM 742 C C . HIS A 1 92 ? 5.149 14.822 -1.277 1.00 75.50 92 HIS A C 1
ATOM 744 O O . HIS A 1 92 ? 6.002 14.714 -2.150 1.00 75.50 92 HIS A O 1
ATOM 750 N N . PRO A 1 93 ? 5.056 15.964 -0.560 1.00 66.44 93 PRO A N 1
ATOM 751 C CA . PRO A 1 93 ? 5.755 17.211 -0.926 1.00 66.44 93 PRO A CA 1
ATOM 752 C C . PRO A 1 93 ? 7.291 17.157 -0.922 1.00 66.44 93 PRO A C 1
ATOM 754 O O . PRO A 1 93 ? 7.937 18.133 -1.293 1.00 66.44 93 PRO A O 1
ATOM 757 N N . LYS A 1 94 ? 7.869 16.074 -0.394 1.00 68.19 94 LYS A N 1
ATOM 758 C CA . LYS A 1 94 ? 9.319 15.848 -0.279 1.00 68.19 94 LYS A CA 1
ATOM 759 C C . LYS A 1 94 ? 9.778 14.559 -0.964 1.00 68.19 94 LYS A C 1
ATOM 761 O O . LYS A 1 94 ? 10.867 14.085 -0.647 1.00 68.19 94 LYS A O 1
ATOM 766 N N . ALA A 1 95 ? 8.895 13.934 -1.737 1.00 60.62 95 ALA A N 1
ATOM 767 C CA . ALA A 1 95 ? 9.276 12.804 -2.564 1.00 60.62 95 ALA A CA 1
ATOM 768 C C . ALA A 1 95 ? 10.036 13.282 -3.807 1.00 60.62 95 ALA A C 1
ATOM 770 O O . ALA A 1 95 ? 9.862 14.468 -4.174 1.00 60.62 95 ALA A O 1
#

Secondary structure (DSSP, 8-state):
---EEEEE-SBTT-EEEEESS--S-GGGHHHHHHHHHHHHHTTS-TT------SS-TTTTSTT-SSS-----TTTSTT--SSS-GGGB-TTSTT-

Sequence (95 aa):
ERQTAFHSEFSSYVVEGTPAKPFTDYCTIEANMKLRRQQVQRLLDENEYILNISVFPRMGTRQFTYPPATCDQTNSVEHSIFCPEDVISTLHPKA